Protein AF-A0A9E3B437-F1 (afdb_monomer_lite)

Secondary structure (DSSP, 8-state):
-------HHHHHH--HHHHHHHHGGGSSSS-HHHHHHHTTPPPSSHHHHHHHHHHHHHHS-HHHHHHHHHTSPPTT-HHHHTT-S-HHHHHHHHHTTGGG--HHHHHHHHHHHHHHHHHHSS-----GGG--HHHHHHHHHT-

Sequence (143 aa):
MENGQITLSEINTLDQPHFIQALGSLFEGPPWIVAGAWRKRPFTSRDALYRTLCTIMYEAPGERQVELLQAHPDLVGRAALAGTLSPSSTGEQAAAGLNRLSPEEIATFTRLNAAYTERFRFPFVICARENKKESILAGFALR

Structure (mmCIF, N/CA/C/O backbone):
data_AF-A0A9E3B437-F1
#
_entry.id   AF-A0A9E3B437-F1
#
loop_
_atom_site.group_PDB
_atom_site.id
_atom_site.type_symbol
_atom_site.label_atom_id
_atom_site.label_alt_id
_atom_site.label_comp_id
_atom_site.label_asym_id
_atom_site.label_entity_id
_atom_site.label_seq_id
_atom_site.pdbx_PDB_ins_code
_atom_site.Cartn_x
_atom_site.Cartn_y
_atom_site.Cartn_z
_atom_site.occupancy
_atom_site.B_iso_or_equiv
_atom_site.auth_seq_id
_atom_site.auth_comp_id
_atom_site.auth_asym_id
_atom_site.auth_atom_id
_atom_site.pdbx_PDB_model_num
ATOM 1 N N . MET A 1 1 ? 10.843 16.761 -0.790 1.00 35.19 1 MET A N 1
ATOM 2 C CA . MET A 1 1 ? 11.272 16.486 -2.174 1.00 35.19 1 MET A CA 1
ATOM 3 C C . MET A 1 1 ? 10.015 16.485 -3.012 1.00 35.19 1 MET A C 1
ATOM 5 O O . MET A 1 1 ? 9.098 15.744 -2.682 1.00 35.19 1 MET A O 1
ATOM 9 N N . GLU A 1 2 ? 9.914 17.426 -3.948 1.00 37.75 2 GLU A N 1
ATOM 10 C CA . GLU A 1 2 ? 8.766 17.579 -4.844 1.00 37.75 2 GLU A CA 1
ATOM 11 C C . GLU A 1 2 ? 8.522 16.284 -5.623 1.00 37.75 2 GLU A C 1
ATOM 13 O O . GLU A 1 2 ? 9.471 15.646 -6.079 1.00 37.75 2 GLU A O 1
ATOM 18 N N . ASN A 1 3 ? 7.251 15.901 -5.764 1.00 44.38 3 ASN A N 1
ATOM 19 C CA . ASN A 1 3 ? 6.804 14.820 -6.638 1.00 44.38 3 ASN A CA 1
ATOM 20 C C . ASN A 1 3 ? 7.105 15.192 -8.102 1.00 44.38 3 ASN A C 1
ATOM 22 O O . ASN A 1 3 ? 6.217 15.622 -8.838 1.00 44.38 3 ASN A O 1
ATOM 26 N N . GLY A 1 4 ? 8.361 15.056 -8.523 1.00 57.34 4 GLY A N 1
ATOM 27 C CA . GLY A 1 4 ? 8.737 15.123 -9.927 1.00 57.34 4 GLY A CA 1
ATOM 28 C C . GLY A 1 4 ? 8.081 13.956 -10.653 1.00 57.34 4 GLY A C 1
ATOM 29 O O . GLY A 1 4 ? 8.322 12.799 -10.314 1.00 57.34 4 GLY A O 1
ATOM 30 N N . GLN A 1 5 ? 7.202 14.250 -11.610 1.00 72.88 5 GLN A N 1
ATOM 31 C CA . GLN A 1 5 ? 6.630 13.230 -12.483 1.00 72.88 5 GLN A CA 1
ATOM 32 C C . GLN A 1 5 ? 7.770 12.538 -13.238 1.00 72.88 5 GLN A C 1
ATOM 34 O O . GLN A 1 5 ? 8.357 13.127 -14.138 1.00 72.88 5 GLN A O 1
ATOM 39 N N . ILE A 1 6 ? 8.084 11.298 -12.860 1.00 87.69 6 ILE A N 1
ATOM 40 C CA . ILE A 1 6 ? 9.050 10.464 -13.572 1.00 87.69 6 ILE A CA 1
ATOM 41 C C . ILE A 1 6 ? 8.371 9.797 -14.771 1.00 87.69 6 ILE A C 1
ATOM 43 O O . ILE A 1 6 ? 7.267 9.249 -14.672 1.00 87.69 6 ILE A O 1
ATOM 47 N N . THR A 1 7 ? 9.018 9.850 -15.926 1.00 93.81 7 THR A N 1
ATOM 48 C CA . THR A 1 7 ? 8.524 9.233 -17.156 1.00 93.81 7 THR A CA 1
ATOM 49 C C . THR A 1 7 ? 8.827 7.735 -17.187 1.00 93.81 7 THR A C 1
ATOM 51 O O . THR A 1 7 ? 9.763 7.241 -16.558 1.00 93.81 7 THR A O 1
ATOM 54 N N . LEU A 1 8 ? 8.070 6.981 -17.991 1.00 94.75 8 LEU A N 1
ATOM 55 C CA . LEU A 1 8 ? 8.346 5.556 -18.200 1.00 94.75 8 LEU A CA 1
ATOM 56 C C . LEU A 1 8 ? 9.732 5.319 -18.824 1.00 94.75 8 LEU A C 1
ATOM 58 O O . LEU A 1 8 ? 10.387 4.324 -18.518 1.00 94.75 8 LEU A O 1
ATOM 62 N N . SER A 1 9 ? 10.183 6.236 -19.686 1.00 95.00 9 SER A N 1
ATOM 63 C CA . SER A 1 9 ? 11.507 6.153 -20.303 1.00 95.00 9 SER A CA 1
ATOM 64 C C . SER A 1 9 ? 12.611 6.245 -19.253 1.00 95.00 9 SER A C 1
ATOM 66 O O . SER A 1 9 ? 13.529 5.433 -19.279 1.00 95.00 9 SER A O 1
ATOM 68 N N . GLU A 1 10 ? 12.499 7.175 -18.302 1.00 95.56 10 GLU A N 1
ATOM 69 C CA . GLU A 1 10 ? 13.443 7.291 -17.183 1.00 95.56 10 GLU A CA 1
ATOM 70 C C . GLU A 1 10 ? 13.379 6.059 -16.277 1.00 95.56 10 GLU A C 1
ATOM 72 O O . GLU A 1 10 ? 14.409 5.458 -15.984 1.00 95.56 10 GLU A O 1
ATOM 77 N N . ILE A 1 11 ? 12.175 5.598 -15.915 1.00 95.88 11 ILE A N 1
ATOM 78 C CA . ILE A 1 11 ? 11.984 4.359 -15.139 1.00 95.88 11 ILE A CA 1
ATOM 79 C C . ILE A 1 11 ? 12.726 3.172 -15.779 1.00 95.88 11 ILE A C 1
ATOM 81 O O . ILE A 1 11 ? 13.295 2.343 -15.065 1.00 95.88 11 ILE A O 1
ATOM 85 N N . ASN A 1 12 ? 12.748 3.076 -17.111 1.00 97.38 12 ASN A N 1
ATOM 86 C CA . ASN A 1 12 ? 13.418 1.999 -17.844 1.00 97.38 12 ASN A CA 1
ATOM 87 C C . ASN A 1 12 ? 14.952 2.084 -17.842 1.00 97.38 12 ASN A C 1
ATOM 89 O O . ASN A 1 12 ? 15.592 1.068 -18.117 1.00 97.38 12 ASN A O 1
ATOM 93 N N . THR A 1 13 ? 15.545 3.231 -17.504 1.00 97.06 13 THR A N 1
ATOM 94 C CA . THR A 1 13 ? 17.006 3.429 -17.511 1.00 97.06 13 THR A CA 1
ATOM 95 C C . THR A 1 13 ? 17.637 3.468 -16.122 1.00 97.06 13 THR A C 1
ATOM 97 O O . THR A 1 13 ? 18.843 3.268 -16.017 1.00 97.06 13 THR A O 1
ATOM 100 N N . LEU A 1 14 ? 16.851 3.645 -15.051 1.00 97.44 14 LEU A N 1
ATOM 101 C CA . LEU A 1 14 ? 17.367 3.668 -13.674 1.00 97.44 14 LEU A CA 1
ATOM 102 C C . LEU A 1 14 ? 18.158 2.399 -13.306 1.00 97.44 14 LEU A C 1
ATOM 104 O O . LEU A 1 14 ? 17.812 1.286 -13.713 1.00 97.44 14 LEU A O 1
ATOM 108 N N . ASP A 1 15 ? 19.182 2.537 -12.472 1.00 97.50 15 ASP A N 1
ATOM 109 C CA . ASP A 1 15 ? 19.753 1.388 -11.768 1.00 97.50 15 ASP A CA 1
ATOM 110 C C . ASP A 1 15 ? 18.775 0.865 -10.692 1.00 97.50 15 ASP A C 1
ATOM 112 O O . ASP A 1 15 ? 17.678 1.399 -10.496 1.00 97.50 15 ASP A O 1
ATOM 116 N N . GLN A 1 16 ? 19.123 -0.242 -10.031 1.00 97.38 16 GLN A N 1
ATOM 117 C CA . GLN A 1 16 ? 18.215 -0.866 -9.067 1.00 97.38 16 GLN A CA 1
ATOM 118 C C . GLN A 1 16 ? 17.928 0.028 -7.848 1.00 97.38 16 GLN A C 1
ATOM 120 O O . GLN A 1 16 ? 16.747 0.173 -7.515 1.00 97.38 16 GLN A O 1
ATOM 125 N N . PRO A 1 17 ? 18.931 0.653 -7.196 1.00 97.31 17 PRO A N 1
ATOM 126 C CA . PRO A 1 17 ? 18.678 1.546 -6.068 1.00 97.31 17 PRO A CA 1
ATOM 127 C C . PRO A 1 17 ? 17.750 2.714 -6.413 1.00 97.31 17 PRO A C 1
ATOM 129 O O . PRO A 1 17 ? 16.780 2.941 -5.689 1.00 97.31 17 PRO A O 1
ATOM 132 N N . HIS A 1 18 ? 17.976 3.409 -7.532 1.00 96.94 18 HIS A N 1
ATOM 133 C CA . HIS A 1 18 ? 17.150 4.559 -7.903 1.00 96.94 18 HIS A CA 1
ATOM 134 C C . HIS A 1 18 ? 15.740 4.140 -8.341 1.00 96.94 18 HIS A C 1
ATOM 136 O O . HIS A 1 18 ? 14.771 4.842 -8.054 1.00 96.94 18 HIS A O 1
ATOM 142 N N . PHE A 1 19 ? 15.583 2.974 -8.977 1.00 96.94 19 PHE A N 1
ATOM 143 C CA . PHE A 1 19 ? 14.259 2.435 -9.307 1.00 96.94 19 PHE A CA 1
ATOM 144 C C . PHE A 1 19 ? 13.440 2.119 -8.050 1.00 96.94 19 PHE A C 1
ATOM 146 O O . PHE A 1 19 ? 12.257 2.456 -7.974 1.00 96.94 19 PHE A O 1
ATOM 153 N N . ILE A 1 20 ? 14.075 1.503 -7.047 1.00 96.56 20 ILE A N 1
ATOM 154 C CA . ILE A 1 20 ? 13.449 1.237 -5.748 1.00 96.56 20 ILE A CA 1
ATOM 155 C C . ILE A 1 20 ? 13.132 2.546 -5.028 1.00 96.56 20 ILE A C 1
ATOM 157 O O . ILE A 1 20 ? 12.053 2.671 -4.464 1.00 96.56 20 ILE A O 1
ATOM 161 N N . GLN A 1 21 ? 14.015 3.542 -5.077 1.00 94.62 21 GLN A N 1
ATOM 162 C CA . GLN A 1 21 ? 13.740 4.850 -4.486 1.00 94.62 21 GLN A CA 1
ATOM 163 C C . GLN A 1 21 ? 12.519 5.526 -5.129 1.00 94.62 21 GLN A C 1
ATOM 165 O O . GLN A 1 21 ? 11.700 6.108 -4.422 1.00 94.62 21 GLN A O 1
ATOM 170 N N . ALA A 1 22 ? 12.384 5.439 -6.455 1.00 94.31 22 ALA A N 1
ATOM 171 C CA . ALA A 1 22 ? 11.306 6.091 -7.193 1.00 94.31 22 ALA A CA 1
ATOM 172 C C . ALA A 1 22 ? 9.936 5.419 -6.994 1.00 94.31 22 ALA A C 1
ATOM 174 O O . ALA A 1 22 ? 8.919 6.107 -6.944 1.00 94.31 22 ALA A O 1
ATOM 175 N N . LEU A 1 23 ? 9.899 4.085 -6.907 1.00 94.75 23 LEU A N 1
ATOM 176 C CA . LEU A 1 23 ? 8.652 3.306 -6.915 1.00 94.75 23 LEU A CA 1
ATOM 177 C C . LEU A 1 23 ? 8.391 2.536 -5.612 1.00 94.75 23 LEU A C 1
ATOM 179 O O . LEU A 1 23 ? 7.349 1.901 -5.475 1.00 94.75 23 LEU A O 1
ATOM 183 N N . GLY A 1 24 ? 9.320 2.568 -4.658 1.00 91.69 24 GLY A N 1
ATOM 184 C CA . GLY A 1 24 ? 9.283 1.767 -3.433 1.00 91.69 24 GLY A CA 1
ATOM 185 C C . GLY A 1 24 ? 8.090 2.061 -2.533 1.00 91.69 24 GLY A C 1
ATOM 186 O O . GLY A 1 24 ? 7.608 1.154 -1.872 1.00 91.69 24 GLY A O 1
ATOM 187 N N . SER A 1 25 ? 7.568 3.288 -2.560 1.00 90.00 25 SER A N 1
ATOM 188 C CA . SER A 1 25 ? 6.398 3.701 -1.776 1.00 90.00 25 SER A CA 1
ATOM 189 C C . SER A 1 25 ? 5.056 3.232 -2.346 1.00 90.00 25 SER A C 1
ATOM 191 O O . SER A 1 25 ? 4.020 3.514 -1.750 1.00 90.00 25 SER A O 1
ATOM 193 N N . LEU A 1 26 ? 5.042 2.536 -3.492 1.00 91.94 26 LEU A N 1
ATOM 194 C CA . LEU A 1 26 ? 3.814 1.961 -4.054 1.00 91.94 26 LEU A CA 1
ATOM 195 C C . LEU A 1 26 ? 3.246 0.821 -3.198 1.00 91.94 26 LEU A C 1
ATOM 197 O O . LEU A 1 26 ? 2.057 0.530 -3.293 1.00 91.94 26 LEU A O 1
ATOM 201 N N . PHE A 1 27 ? 4.092 0.173 -2.399 1.00 92.69 27 PHE A N 1
ATOM 202 C CA . PHE A 1 27 ? 3.715 -0.892 -1.479 1.00 92.69 27 PHE A CA 1
ATOM 203 C C . PHE A 1 27 ? 4.281 -0.567 -0.099 1.00 92.69 27 PHE A C 1
ATOM 205 O O . PHE A 1 27 ? 5.399 -0.069 0.009 1.00 92.69 27 PHE A O 1
ATOM 212 N N . GLU A 1 28 ? 3.523 -0.861 0.952 1.00 89.69 28 GLU A N 1
ATOM 213 C CA . GLU A 1 28 ? 4.030 -0.748 2.319 1.00 89.69 28 GLU A CA 1
ATOM 214 C C . GLU A 1 28 ? 5.039 -1.876 2.615 1.00 89.69 28 GLU A C 1
ATOM 216 O O . GLU A 1 28 ? 4.903 -3.006 2.138 1.00 89.69 28 GLU A O 1
ATOM 221 N N . GLY A 1 29 ? 6.056 -1.572 3.425 1.00 89.75 29 GLY A N 1
ATOM 222 C CA . GLY A 1 29 ? 7.067 -2.541 3.857 1.00 89.75 29 GLY A CA 1
ATOM 223 C C . GLY A 1 29 ? 8.259 -2.732 2.905 1.00 89.75 29 GLY A C 1
ATOM 224 O O . GLY A 1 29 ? 8.624 -1.825 2.154 1.00 89.75 29 GLY A O 1
ATOM 225 N N . PRO A 1 30 ? 8.948 -3.891 2.975 1.00 91.44 30 PRO A N 1
ATOM 226 C CA . PRO A 1 30 ? 10.144 -4.144 2.174 1.00 91.44 30 PRO A CA 1
ATOM 227 C C . PRO A 1 30 ? 9.852 -4.113 0.659 1.00 91.44 30 PRO A C 1
ATOM 229 O O . PRO A 1 30 ? 8.886 -4.731 0.209 1.00 91.44 30 PRO A O 1
ATOM 232 N N . PRO A 1 31 ? 10.709 -3.492 -0.178 1.00 95.19 31 PRO A N 1
ATOM 233 C CA . PRO A 1 31 ? 10.396 -3.193 -1.580 1.00 95.19 31 PRO A CA 1
ATOM 234 C C . PRO A 1 31 ? 10.619 -4.386 -2.529 1.00 95.19 31 PRO A C 1
ATOM 236 O O . PRO A 1 31 ? 11.103 -4.222 -3.650 1.00 95.19 31 PRO A O 1
ATOM 239 N N . TRP A 1 32 ? 10.302 -5.610 -2.104 1.00 95.94 32 TRP A N 1
ATOM 240 C CA . TRP A 1 32 ? 10.607 -6.829 -2.864 1.00 95.94 32 TRP A CA 1
ATOM 241 C C . TRP A 1 32 ? 9.835 -6.915 -4.190 1.00 95.94 32 TRP A C 1
ATOM 243 O O . TRP A 1 32 ? 10.391 -7.389 -5.183 1.00 95.94 32 TRP A O 1
ATOM 253 N N . ILE A 1 33 ? 8.604 -6.392 -4.244 1.00 97.69 33 ILE A N 1
ATOM 254 C CA . ILE A 1 33 ? 7.798 -6.331 -5.477 1.00 97.69 33 ILE A CA 1
ATOM 255 C C . ILE A 1 33 ? 8.492 -5.438 -6.508 1.00 97.69 33 ILE A C 1
ATOM 257 O O . ILE A 1 33 ? 8.714 -5.831 -7.655 1.00 97.69 33 ILE A O 1
ATOM 261 N N . VAL A 1 34 ? 8.895 -4.244 -6.074 1.00 97.50 34 VAL A N 1
ATOM 262 C CA . VAL A 1 34 ? 9.559 -3.237 -6.909 1.00 97.50 34 VAL A CA 1
ATOM 263 C C . VAL A 1 34 ? 10.946 -3.724 -7.339 1.00 97.50 34 VAL A C 1
ATOM 265 O O . VAL A 1 34 ? 11.299 -3.636 -8.516 1.00 97.50 34 VAL A O 1
ATOM 268 N N . ALA A 1 35 ? 11.708 -4.331 -6.427 1.00 96.94 35 ALA A N 1
ATOM 269 C CA . ALA A 1 35 ? 13.001 -4.939 -6.734 1.00 96.94 35 ALA A CA 1
ATOM 270 C C . ALA A 1 35 ? 12.883 -6.084 -7.758 1.00 96.94 35 ALA A C 1
ATOM 272 O O . ALA A 1 35 ? 13.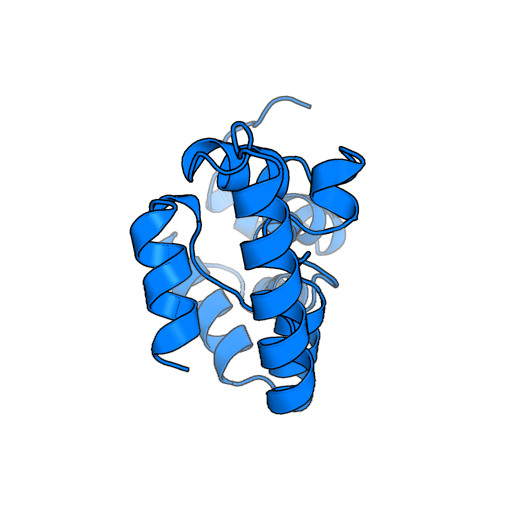743 -6.219 -8.633 1.00 96.94 35 ALA A O 1
ATOM 273 N N . GLY A 1 36 ? 11.816 -6.887 -7.684 1.00 97.19 36 GLY A N 1
ATOM 274 C CA . GLY A 1 36 ? 11.505 -7.920 -8.672 1.00 97.19 36 GLY A CA 1
ATOM 275 C C . GLY A 1 36 ? 11.143 -7.332 -10.037 1.00 97.19 36 GLY A C 1
ATOM 276 O O . GLY A 1 36 ? 11.648 -7.795 -11.063 1.00 97.19 36 GLY A O 1
ATOM 277 N N . ALA A 1 37 ? 10.327 -6.275 -10.055 1.00 97.88 37 ALA A N 1
ATOM 278 C CA . ALA A 1 37 ? 9.902 -5.608 -11.283 1.00 97.88 37 ALA A CA 1
ATOM 279 C C . ALA A 1 37 ? 11.078 -4.960 -12.023 1.00 97.88 37 ALA A C 1
ATOM 281 O O . ALA A 1 37 ? 11.133 -5.022 -13.250 1.00 97.88 37 ALA A O 1
ATOM 282 N N . TRP A 1 38 ? 12.071 -4.424 -11.307 1.00 98.25 38 TRP A N 1
ATOM 283 C CA . TRP A 1 38 ? 13.279 -3.855 -11.915 1.00 98.25 38 TRP A CA 1
ATOM 284 C C . TRP A 1 38 ? 13.970 -4.813 -12.904 1.00 98.25 38 TRP A C 1
ATOM 286 O O . TRP A 1 38 ? 14.434 -4.380 -13.963 1.00 98.25 38 TRP A O 1
ATOM 296 N N . ARG A 1 39 ? 13.969 -6.122 -12.603 1.00 97.44 39 ARG A N 1
ATOM 297 C CA . ARG A 1 39 ? 14.558 -7.185 -13.444 1.00 97.44 39 ARG A CA 1
ATOM 298 C C . ARG A 1 39 ? 13.742 -7.507 -14.703 1.00 97.44 39 ARG A C 1
ATOM 300 O O . ARG A 1 39 ? 14.205 -8.288 -15.529 1.00 97.44 39 ARG A O 1
ATOM 307 N N . LYS A 1 40 ? 12.522 -6.976 -14.824 1.00 97.44 40 LYS A N 1
ATOM 308 C CA . LYS A 1 40 ? 11.578 -7.224 -15.931 1.00 97.44 40 LYS A CA 1
ATOM 309 C C . LYS A 1 40 ? 11.513 -6.077 -16.941 1.00 97.44 40 LYS A C 1
ATOM 311 O O . LYS A 1 40 ? 10.762 -6.156 -17.906 1.00 97.44 40 LYS A O 1
ATOM 316 N N . ARG A 1 41 ? 12.291 -5.020 -16.717 1.00 96.25 41 ARG A N 1
ATOM 317 C CA . ARG A 1 41 ? 12.448 -3.904 -17.653 1.00 96.25 41 ARG A CA 1
ATOM 318 C C . ARG A 1 41 ? 13.096 -4.363 -18.970 1.00 96.25 41 ARG A C 1
ATOM 320 O O . ARG A 1 41 ? 13.849 -5.336 -18.955 1.00 96.25 41 ARG A O 1
ATOM 327 N N . PRO A 1 42 ? 12.879 -3.633 -20.079 1.00 97.62 42 PRO A N 1
ATOM 328 C CA . PRO A 1 42 ? 12.076 -2.411 -20.175 1.00 97.62 42 PRO A CA 1
ATOM 329 C C . PRO A 1 42 ? 10.566 -2.683 -20.220 1.00 97.62 42 PRO A C 1
ATOM 331 O O . PRO A 1 42 ? 10.109 -3.680 -20.773 1.00 97.62 42 PRO A O 1
ATOM 334 N N . PHE A 1 43 ? 9.779 -1.759 -19.670 1.00 97.69 43 PHE A N 1
ATOM 335 C CA . PHE A 1 43 ? 8.322 -1.755 -19.779 1.00 97.69 43 PHE A CA 1
ATOM 336 C C . PHE A 1 43 ? 7.876 -0.946 -20.994 1.00 97.69 43 PHE A C 1
ATOM 338 O O . PHE A 1 43 ? 8.350 0.169 -21.212 1.00 97.69 43 PHE A O 1
ATOM 345 N N . THR A 1 44 ? 6.925 -1.479 -21.756 1.00 97.00 44 THR A N 1
ATOM 346 C CA . THR A 1 44 ? 6.396 -0.830 -22.967 1.00 97.00 44 THR A CA 1
ATOM 347 C C . THR A 1 44 ? 5.338 0.233 -22.672 1.00 97.00 44 THR A C 1
ATOM 349 O O . THR A 1 44 ? 5.121 1.129 -23.482 1.00 97.00 44 THR A O 1
ATOM 352 N N . SER A 1 45 ? 4.665 0.145 -21.523 1.00 97.06 45 SER A N 1
ATOM 353 C CA . SER A 1 45 ? 3.643 1.096 -21.087 1.00 97.06 45 SER A CA 1
ATOM 354 C C . SER A 1 45 ? 3.509 1.115 -19.562 1.00 97.06 45 SER A C 1
ATOM 356 O O . SER A 1 45 ? 3.991 0.216 -18.866 1.00 97.06 45 SER A O 1
ATOM 358 N N . ARG A 1 46 ? 2.799 2.121 -19.032 1.00 95.44 46 ARG A N 1
ATOM 359 C CA . ARG A 1 46 ? 2.404 2.161 -17.614 1.00 95.44 46 ARG A CA 1
ATOM 360 C C . ARG A 1 46 ? 1.598 0.920 -17.222 1.00 95.44 46 ARG A C 1
ATOM 362 O O . ARG A 1 46 ? 1.812 0.369 -16.149 1.00 95.44 46 ARG A O 1
ATOM 369 N N . ASP A 1 47 ? 0.719 0.453 -18.105 1.00 97.06 47 ASP A N 1
ATOM 370 C CA . ASP A 1 47 ? -0.097 -0.736 -17.858 1.00 97.06 47 ASP A CA 1
ATOM 371 C C . ASP A 1 47 ? 0.753 -2.009 -17.809 1.00 97.06 47 ASP A C 1
ATOM 373 O O . ASP A 1 47 ? 0.459 -2.907 -17.023 1.00 97.06 47 ASP A O 1
ATOM 377 N N . ALA A 1 48 ? 1.822 -2.094 -18.611 1.00 97.88 48 ALA A N 1
ATOM 378 C CA . ALA A 1 48 ? 2.766 -3.209 -18.552 1.00 97.88 48 ALA A CA 1
ATOM 379 C C . ALA A 1 48 ? 3.539 -3.225 -17.222 1.00 97.88 48 ALA A C 1
ATOM 381 O O . ALA A 1 48 ? 3.687 -4.286 -16.611 1.00 97.88 48 ALA A O 1
ATOM 382 N N . LEU A 1 49 ? 3.972 -2.054 -16.739 1.00 97.81 49 LEU A N 1
ATOM 383 C CA . LEU A 1 49 ? 4.572 -1.907 -15.408 1.00 97.81 49 LEU A CA 1
ATOM 384 C C . LEU A 1 49 ? 3.586 -2.330 -14.308 1.00 97.81 49 LEU A C 1
ATOM 386 O O . LEU A 1 49 ? 3.921 -3.182 -13.488 1.00 97.81 49 LEU A O 1
ATOM 390 N N . TYR A 1 50 ? 2.361 -1.797 -14.328 1.00 97.19 50 TYR A N 1
ATOM 391 C CA . TYR A 1 50 ? 1.311 -2.134 -13.361 1.00 97.19 50 TYR A CA 1
ATOM 392 C C . TYR A 1 50 ? 1.035 -3.642 -13.317 1.00 97.19 50 TYR A C 1
ATOM 394 O O . TYR A 1 50 ? 1.122 -4.255 -12.255 1.00 97.19 50 TYR A O 1
ATOM 402 N N . ARG A 1 51 ? 0.790 -4.269 -14.477 1.00 98.19 51 ARG A N 1
ATOM 403 C CA . ARG A 1 51 ? 0.555 -5.719 -14.558 1.00 98.19 51 ARG A CA 1
ATOM 404 C C . ARG A 1 51 ? 1.740 -6.519 -14.036 1.00 98.19 51 ARG A C 1
ATOM 406 O O . ARG A 1 51 ? 1.526 -7.525 -13.369 1.00 98.19 51 ARG A O 1
ATOM 413 N N . THR A 1 52 ? 2.970 -6.077 -14.300 1.00 98.44 52 THR A N 1
ATOM 414 C CA . THR A 1 52 ? 4.172 -6.750 -13.788 1.00 98.44 52 THR A CA 1
ATOM 415 C C . THR A 1 52 ? 4.228 -6.702 -12.262 1.00 98.44 52 THR A C 1
ATOM 417 O O . THR A 1 52 ? 4.463 -7.734 -11.638 1.00 98.44 52 THR A O 1
ATOM 420 N N . LEU A 1 53 ? 3.967 -5.538 -11.656 1.00 98.12 53 LEU A N 1
ATOM 421 C CA . LEU A 1 53 ? 3.921 -5.387 -10.196 1.00 98.12 53 LEU A CA 1
ATOM 422 C C . LEU A 1 53 ? 2.837 -6.285 -9.580 1.00 98.12 53 LEU A C 1
ATOM 424 O O . LEU A 1 53 ? 3.122 -7.029 -8.643 1.00 98.12 53 LEU A O 1
ATOM 428 N N . CYS A 1 54 ? 1.625 -6.279 -10.145 1.00 97.69 54 CYS A N 1
ATOM 429 C CA . CYS A 1 54 ? 0.534 -7.142 -9.689 1.00 97.69 54 CYS A CA 1
ATOM 430 C C . CYS A 1 54 ? 0.870 -8.629 -9.833 1.00 97.69 54 CYS A C 1
ATOM 432 O O . CYS A 1 54 ? 0.611 -9.397 -8.915 1.00 97.69 54 CYS A O 1
ATOM 434 N N . THR A 1 55 ? 1.469 -9.031 -10.955 1.00 98.31 55 THR A N 1
ATOM 435 C CA . THR A 1 55 ? 1.865 -10.428 -11.198 1.00 98.31 55 THR A CA 1
ATOM 436 C C . THR A 1 55 ? 2.862 -10.886 -10.139 1.00 98.31 55 THR A C 1
ATOM 438 O O . THR A 1 55 ? 2.638 -11.897 -9.488 1.00 98.31 55 THR A O 1
ATOM 441 N N . ILE A 1 56 ? 3.909 -10.094 -9.879 1.00 98.00 56 ILE A N 1
ATOM 442 C CA . ILE A 1 56 ? 4.905 -10.406 -8.844 1.00 98.00 56 ILE A CA 1
ATOM 443 C C . ILE A 1 56 ? 4.256 -10.520 -7.460 1.00 98.00 56 ILE A C 1
ATOM 445 O O . ILE A 1 56 ? 4.613 -11.413 -6.698 1.00 98.00 56 ILE A O 1
ATOM 449 N N . MET A 1 57 ? 3.309 -9.637 -7.135 1.00 97.25 57 MET A N 1
ATOM 450 C CA . MET A 1 57 ? 2.582 -9.677 -5.866 1.00 97.25 57 MET A CA 1
ATOM 451 C C . MET A 1 57 ? 1.723 -10.945 -5.729 1.00 97.25 57 MET A C 1
ATOM 453 O O . MET A 1 57 ? 1.821 -11.634 -4.716 1.00 97.25 57 MET A O 1
ATOM 457 N N . TYR A 1 58 ? 0.896 -11.260 -6.732 1.00 96.44 58 TYR A N 1
ATOM 458 C CA . TYR A 1 58 ? -0.040 -12.392 -6.688 1.00 96.44 58 TYR A CA 1
ATOM 459 C C . TYR A 1 58 ? 0.637 -13.759 -6.831 1.00 96.44 58 TYR A C 1
ATOM 461 O O . TYR A 1 58 ? 0.136 -14.741 -6.288 1.00 96.44 58 TYR A O 1
ATOM 469 N N . GLU A 1 59 ? 1.762 -13.839 -7.542 1.00 97.50 59 GLU A N 1
ATOM 470 C CA . GLU A 1 59 ? 2.526 -15.083 -7.718 1.00 97.50 59 GLU A CA 1
ATOM 471 C C . GLU A 1 59 ? 3.545 -15.326 -6.594 1.00 97.50 59 GLU A C 1
ATOM 473 O O . GLU A 1 59 ? 4.159 -16.393 -6.535 1.00 97.50 59 GLU A O 1
ATOM 478 N N . ALA A 1 60 ? 3.747 -14.362 -5.689 1.00 97.19 60 ALA A N 1
ATOM 479 C CA . ALA A 1 60 ? 4.624 -14.550 -4.541 1.00 97.19 60 ALA A CA 1
ATOM 480 C C . ALA A 1 60 ? 4.105 -15.675 -3.625 1.00 97.19 60 ALA A C 1
ATOM 482 O O . ALA A 1 60 ? 2.887 -15.841 -3.496 1.00 97.19 60 ALA A O 1
ATOM 483 N N . PRO A 1 61 ? 4.994 -16.412 -2.928 1.00 97.00 61 PRO A N 1
ATOM 484 C CA . PRO A 1 61 ? 4.579 -17.385 -1.921 1.00 97.00 61 PRO A CA 1
ATOM 485 C C . PRO A 1 61 ? 3.630 -16.758 -0.896 1.00 97.00 61 PRO A C 1
ATOM 487 O O . PRO A 1 61 ? 3.803 -15.595 -0.529 1.00 97.00 61 PRO A O 1
ATOM 490 N N . GLY A 1 62 ? 2.666 -17.532 -0.388 1.00 95.62 62 GLY A N 1
ATOM 491 C CA . GLY A 1 62 ? 1.649 -17.021 0.540 1.00 95.62 62 GLY A CA 1
ATOM 492 C C . GLY A 1 62 ? 2.236 -16.286 1.751 1.00 95.62 62 GLY A C 1
ATOM 493 O O . GLY A 1 62 ? 1.720 -15.249 2.149 1.00 95.62 62 GLY A O 1
ATOM 494 N N . GLU A 1 63 ? 3.379 -16.741 2.268 1.00 95.12 63 GLU A N 1
ATOM 495 C CA . GLU A 1 63 ? 4.112 -16.077 3.356 1.00 95.12 63 GLU A CA 1
ATOM 496 C C . GLU A 1 63 ? 4.530 -14.640 3.008 1.00 95.12 63 GLU A C 1
ATOM 498 O O . GLU A 1 63 ? 4.400 -13.747 3.840 1.00 95.12 63 GLU A O 1
ATOM 503 N N . ARG A 1 64 ? 4.964 -14.384 1.766 1.00 95.31 64 ARG A N 1
ATOM 504 C CA . ARG A 1 64 ? 5.317 -13.035 1.287 1.00 95.31 64 ARG A CA 1
ATOM 505 C C . ARG A 1 64 ? 4.093 -12.144 1.117 1.00 95.31 64 ARG A C 1
ATOM 507 O O . ARG A 1 64 ? 4.172 -10.943 1.358 1.00 95.31 64 ARG A O 1
ATOM 514 N N . GLN A 1 65 ? 2.963 -12.721 0.716 1.00 95.62 65 GLN A N 1
ATOM 515 C CA . GLN A 1 65 ? 1.701 -11.984 0.641 1.00 95.62 65 GLN A CA 1
ATOM 516 C C . GLN A 1 65 ? 1.217 -11.595 2.043 1.00 95.62 65 GLN A C 1
ATOM 518 O O . GLN A 1 65 ? 0.789 -10.464 2.257 1.00 95.62 65 GLN A O 1
ATOM 523 N N . VAL A 1 66 ? 1.345 -12.500 3.018 1.00 95.00 66 VAL A N 1
ATOM 524 C CA . VAL A 1 66 ? 1.037 -12.206 4.424 1.00 95.00 66 VAL A CA 1
ATOM 525 C C . VAL A 1 66 ? 1.998 -11.162 4.994 1.00 95.00 66 VAL A C 1
ATOM 527 O O . VAL A 1 66 ? 1.534 -10.234 5.649 1.00 95.00 66 VAL A O 1
ATOM 530 N N . GLU A 1 67 ? 3.300 -11.242 4.703 1.00 94.75 67 GLU A N 1
ATOM 531 C CA . GLU A 1 67 ? 4.287 -10.224 5.102 1.00 94.75 67 GLU A CA 1
ATOM 532 C C . GLU A 1 67 ? 3.910 -8.833 4.567 1.00 94.75 67 GLU A C 1
ATOM 534 O O . GLU A 1 67 ? 3.951 -7.851 5.308 1.00 94.75 67 GLU A O 1
ATOM 539 N N . LEU A 1 68 ? 3.470 -8.749 3.305 1.00 95.06 68 LEU A N 1
ATOM 540 C CA . LEU A 1 68 ? 2.965 -7.504 2.722 1.00 95.06 68 LEU A CA 1
ATOM 541 C C . LEU A 1 68 ? 1.748 -6.972 3.491 1.00 95.06 68 LEU A C 1
ATOM 543 O O . LEU A 1 68 ? 1.693 -5.786 3.808 1.00 95.06 68 LEU A O 1
ATOM 547 N N . LEU A 1 69 ? 0.777 -7.828 3.817 1.00 94.50 69 LEU A N 1
ATOM 548 C CA . LEU A 1 69 ? -0.397 -7.422 4.598 1.00 94.50 69 LEU A CA 1
ATOM 549 C C . LEU A 1 69 ? -0.002 -6.950 6.005 1.00 94.50 69 LEU A C 1
ATOM 551 O O . LEU A 1 69 ? -0.504 -5.933 6.471 1.00 94.50 69 LEU A O 1
ATOM 555 N N . GLN A 1 70 ? 0.938 -7.638 6.653 1.00 94.56 70 GLN A N 1
ATOM 556 C CA . GLN A 1 70 ? 1.455 -7.290 7.981 1.00 94.56 70 GLN A CA 1
ATOM 557 C C . GLN A 1 70 ? 2.258 -5.988 8.009 1.00 94.56 70 GLN A C 1
ATOM 559 O O . GLN A 1 70 ? 2.342 -5.356 9.060 1.00 94.56 70 GLN A O 1
ATOM 564 N N . ALA A 1 71 ? 2.828 -5.571 6.879 1.00 92.56 71 ALA A N 1
ATOM 565 C CA . ALA A 1 71 ? 3.527 -4.297 6.778 1.00 92.56 71 ALA A CA 1
ATOM 566 C C . ALA A 1 71 ? 2.585 -3.081 6.829 1.00 92.56 71 ALA A C 1
ATOM 568 O O . ALA A 1 71 ? 3.050 -1.966 7.067 1.00 92.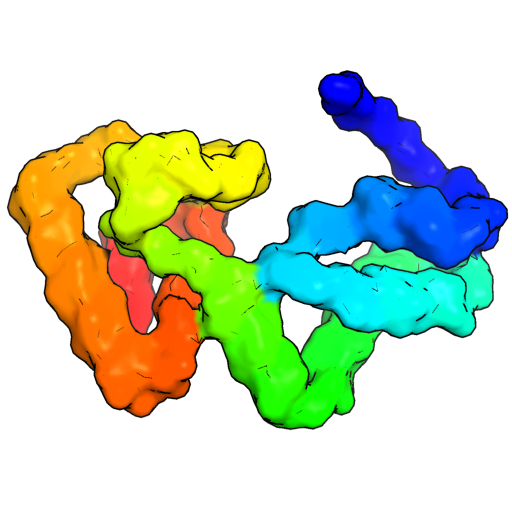56 71 ALA A O 1
ATOM 569 N N . HIS A 1 72 ? 1.279 -3.274 6.619 1.00 91.00 72 HIS A N 1
ATOM 570 C CA . HIS A 1 72 ? 0.320 -2.178 6.660 1.00 91.00 72 HIS A CA 1
ATOM 571 C C . HIS A 1 72 ? 0.032 -1.759 8.108 1.00 91.00 72 HIS A C 1
ATOM 573 O O . HIS A 1 72 ? -0.210 -2.611 8.964 1.00 91.00 72 HIS A O 1
ATOM 579 N N . PRO A 1 73 ? 0.002 -0.452 8.411 1.00 86.88 73 PRO A N 1
ATOM 580 C CA . PRO A 1 73 ? -0.463 0.011 9.707 1.00 86.88 73 PRO A CA 1
ATOM 581 C C . PRO A 1 73 ? -1.973 -0.215 9.849 1.00 86.88 73 PRO A C 1
ATOM 583 O O . PRO A 1 73 ? -2.733 -0.052 8.893 1.00 86.88 73 PRO A O 1
ATOM 586 N N . ASP A 1 74 ? -2.424 -0.507 11.069 1.00 86.69 74 ASP A N 1
ATOM 587 C CA . ASP A 1 74 ? -3.855 -0.568 11.370 1.00 86.69 74 ASP A CA 1
ATOM 588 C C . ASP A 1 74 ? -4.552 0.767 11.039 1.00 86.69 74 ASP A C 1
ATOM 590 O O . ASP A 1 74 ? -4.058 1.863 11.352 1.00 86.69 74 ASP A O 1
ATOM 594 N N . LEU A 1 75 ? -5.762 0.677 10.481 1.00 86.06 75 LEU A N 1
ATOM 595 C CA . LEU A 1 75 ? -6.664 1.822 10.367 1.00 86.06 75 LEU A CA 1
ATOM 596 C C . LEU A 1 75 ? -7.004 2.336 11.762 1.00 86.06 75 LEU A C 1
ATOM 598 O O . LEU A 1 75 ? -7.464 1.562 12.603 1.00 86.06 75 LEU A O 1
ATO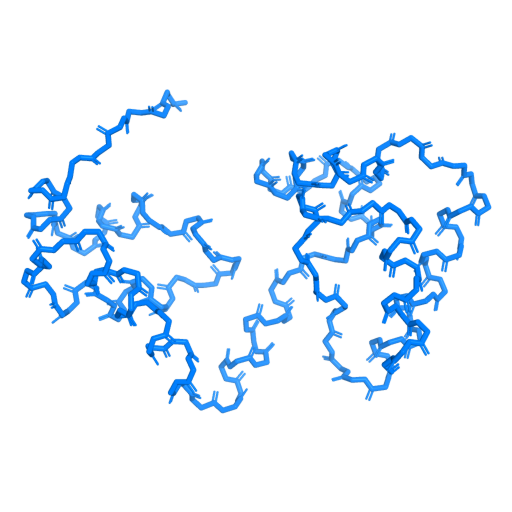M 602 N N . VAL A 1 76 ? -6.809 3.636 12.009 1.00 83.44 76 VAL A N 1
ATOM 603 C CA . VAL A 1 76 ? -7.040 4.231 13.342 1.00 83.44 76 VAL A CA 1
ATOM 604 C C . VAL A 1 76 ? -6.190 3.551 14.438 1.00 83.44 76 VAL A C 1
ATOM 606 O O . VAL A 1 76 ? -6.539 3.539 15.615 1.00 83.44 76 VAL A O 1
ATOM 609 N N . GLY A 1 77 ? -5.060 2.947 14.057 1.00 78.00 77 GLY A N 1
ATOM 610 C CA . GLY A 1 77 ? -4.153 2.276 14.983 1.00 78.00 77 GLY A CA 1
ATOM 611 C C . GLY A 1 77 ? -3.290 3.236 15.798 1.00 78.00 77 GLY A C 1
ATOM 612 O O . GLY A 1 77 ? -3.321 4.455 15.624 1.00 78.00 77 GLY A O 1
ATOM 613 N N . ARG A 1 78 ? -2.419 2.677 16.647 1.00 75.00 78 ARG A N 1
ATOM 614 C CA . ARG A 1 78 ? -1.473 3.465 17.464 1.00 75.00 78 ARG A CA 1
ATOM 615 C C . ARG A 1 78 ? -0.638 4.443 16.634 1.00 75.00 78 ARG A C 1
ATOM 617 O O . ARG A 1 78 ? -0.439 5.567 17.072 1.00 75.00 78 ARG A O 1
ATOM 624 N N . ALA A 1 79 ? -0.193 4.041 15.442 1.00 70.00 79 ALA A N 1
ATOM 625 C CA . ALA A 1 79 ? 0.569 4.914 14.550 1.00 70.00 79 ALA A CA 1
ATOM 626 C C . ALA A 1 79 ? -0.269 6.088 14.015 1.00 70.00 79 ALA A C 1
ATOM 628 O O . ALA A 1 79 ? 0.230 7.205 13.917 1.00 70.00 79 ALA A O 1
ATOM 629 N N . ALA A 1 80 ? -1.557 5.865 13.730 1.00 76.50 80 ALA A N 1
ATOM 630 C CA . ALA A 1 80 ? -2.477 6.924 13.320 1.00 76.50 80 ALA A CA 1
ATOM 631 C C . ALA A 1 80 ? -2.717 7.922 14.460 1.00 76.50 80 ALA A C 1
ATOM 633 O O . ALA A 1 80 ? -2.595 9.128 14.263 1.00 76.50 80 ALA A O 1
ATOM 634 N N . LEU A 1 81 ? -2.980 7.415 15.669 1.00 76.12 81 LEU A N 1
ATOM 635 C CA . LEU A 1 81 ? -3.220 8.236 16.861 1.00 76.12 81 LEU A CA 1
ATOM 636 C C . LEU A 1 81 ? -1.969 9.002 17.318 1.00 76.12 81 LEU A C 1
ATOM 638 O O . LEU A 1 81 ? -2.081 10.118 17.815 1.00 76.12 81 LEU A O 1
ATOM 642 N N . ALA A 1 82 ? -0.782 8.419 17.135 1.00 75.19 82 ALA A N 1
ATOM 643 C CA . ALA A 1 82 ? 0.498 9.053 17.443 1.00 75.19 82 ALA A CA 1
ATOM 644 C C . ALA A 1 82 ? 1.010 9.977 16.321 1.00 75.19 82 ALA A C 1
ATOM 646 O O . ALA A 1 82 ? 2.040 10.625 16.498 1.00 75.19 82 ALA A O 1
ATOM 647 N N . GLY A 1 83 ? 0.335 10.026 15.165 1.00 75.75 83 GLY A N 1
ATOM 648 C CA . GLY A 1 83 ? 0.779 10.809 14.008 1.00 75.75 83 GLY A CA 1
ATOM 649 C C . GLY A 1 83 ? 2.082 10.306 13.373 1.00 75.75 83 GLY A C 1
ATOM 650 O O . GLY A 1 83 ? 2.808 11.092 12.774 1.00 75.75 83 GLY A O 1
ATOM 651 N N . THR A 1 84 ? 2.397 9.016 13.510 1.00 78.12 84 THR A N 1
ATOM 652 C CA . THR A 1 84 ? 3.644 8.393 13.025 1.00 78.12 84 THR A CA 1
ATOM 653 C C . THR A 1 84 ? 3.457 7.546 11.761 1.00 78.12 84 THR A C 1
ATOM 655 O O . THR A 1 84 ? 4.333 6.760 11.404 1.00 78.12 84 THR A O 1
ATOM 658 N N . LEU A 1 85 ? 2.316 7.684 11.080 1.00 81.44 85 LEU A N 1
ATOM 659 C CA . LEU A 1 85 ? 2.062 7.042 9.789 1.00 81.44 85 LEU A CA 1
ATOM 660 C C . LEU A 1 85 ? 3.012 7.559 8.699 1.00 81.44 85 LEU A C 1
ATOM 662 O O . LEU A 1 85 ? 3.472 8.702 8.734 1.00 81.44 85 LEU A O 1
ATOM 666 N N . SER A 1 86 ? 3.233 6.736 7.669 1.00 78.25 86 SER A N 1
ATOM 667 C CA . SER A 1 86 ? 3.859 7.199 6.430 1.00 78.25 86 SER A CA 1
ATOM 668 C C . SER A 1 86 ? 3.034 8.345 5.806 1.00 78.25 86 SER A C 1
ATOM 670 O O . SER A 1 86 ? 1.820 8.448 6.043 1.00 78.25 86 SER A O 1
ATOM 672 N N . PRO A 1 87 ? 3.646 9.232 4.997 1.00 80.25 87 PRO A N 1
ATOM 673 C CA . PRO A 1 87 ? 2.909 10.307 4.331 1.00 80.25 87 PRO A CA 1
ATOM 674 C C . PRO A 1 87 ? 1.758 9.800 3.446 1.00 80.25 87 PRO A C 1
ATOM 676 O O . PRO A 1 87 ? 0.695 10.422 3.423 1.00 80.25 87 PRO A O 1
ATOM 679 N N . SER A 1 88 ? 1.944 8.658 2.768 1.00 78.12 88 SER A N 1
ATOM 680 C CA . SER A 1 88 ? 0.896 7.973 1.998 1.00 78.12 88 SER A CA 1
ATOM 681 C C . SER A 1 88 ? -0.252 7.546 2.912 1.00 78.12 88 SER A C 1
ATOM 683 O O . SER A 1 88 ? -1.366 8.043 2.749 1.00 78.12 88 SER A O 1
ATOM 685 N N . SER A 1 89 ? 0.030 6.743 3.942 1.00 78.88 89 SER A N 1
ATOM 686 C CA . SER A 1 89 ? -0.982 6.262 4.893 1.00 78.88 89 SER A CA 1
ATOM 687 C C . SER A 1 89 ? -1.745 7.407 5.580 1.00 78.88 89 SER A C 1
ATOM 689 O O . SER A 1 89 ? -2.959 7.326 5.777 1.00 78.88 89 SER A O 1
ATOM 691 N N . THR A 1 90 ? -1.067 8.512 5.904 1.00 81.94 90 THR A N 1
ATOM 692 C CA . THR A 1 90 ? -1.698 9.703 6.500 1.00 81.94 90 THR A CA 1
ATOM 693 C C . THR A 1 90 ? -2.736 10.324 5.564 1.00 81.94 90 THR A C 1
ATOM 695 O O . THR A 1 90 ? -3.873 10.576 5.972 1.00 81.94 90 THR A O 1
ATOM 698 N N . GLY A 1 91 ? -2.365 10.557 4.299 1.00 80.81 91 GLY A N 1
ATOM 699 C CA . GLY A 1 91 ? -3.271 11.131 3.301 1.00 80.81 91 GLY A CA 1
ATOM 700 C C . GLY A 1 91 ? -4.463 10.221 3.002 1.00 80.81 91 GLY A C 1
ATOM 701 O O . GLY A 1 91 ? -5.591 10.693 2.850 1.00 80.81 91 GLY A O 1
ATOM 702 N N . GLU A 1 92 ? -4.233 8.911 2.978 1.00 83.62 92 GLU A N 1
ATOM 703 C CA . GLU A 1 92 ? -5.261 7.906 2.718 1.00 83.62 92 GLU A CA 1
ATOM 704 C C . GLU A 1 92 ? -6.285 7.808 3.852 1.00 83.62 92 GLU A C 1
ATOM 706 O O . GLU A 1 92 ? -7.492 7.861 3.596 1.00 83.62 92 GLU A O 1
ATOM 711 N N . GLN A 1 93 ? -5.835 7.752 5.110 1.00 82.19 93 GLN A 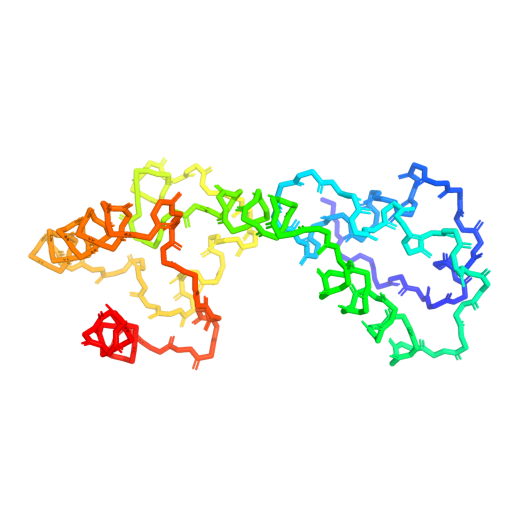N 1
ATOM 712 C CA . GLN A 1 93 ? -6.745 7.731 6.260 1.00 82.19 93 GLN A CA 1
ATOM 713 C C . GLN A 1 93 ? -7.524 9.050 6.400 1.00 82.19 93 GLN A C 1
ATOM 715 O O . GLN A 1 93 ? -8.718 9.037 6.717 1.00 82.19 93 GLN A O 1
ATOM 720 N N . ALA A 1 94 ? -6.902 10.193 6.096 1.00 83.06 94 ALA A N 1
ATOM 721 C CA . ALA A 1 94 ? -7.600 11.478 6.066 1.00 83.06 94 ALA A CA 1
ATOM 722 C C . ALA A 1 94 ? -8.689 11.527 4.973 1.00 83.06 94 ALA A C 1
ATOM 724 O O . ALA A 1 94 ? -9.791 12.020 5.228 1.00 83.06 94 ALA A O 1
ATOM 725 N N . ALA A 1 95 ? -8.429 10.969 3.784 1.00 82.62 95 ALA A N 1
ATOM 726 C CA . ALA A 1 95 ? -9.404 10.897 2.689 1.00 82.62 95 ALA A CA 1
ATOM 727 C C . ALA A 1 95 ? -10.626 10.012 3.019 1.00 82.62 95 ALA A C 1
ATOM 729 O O . ALA A 1 95 ? -11.747 10.296 2.569 1.00 82.62 95 ALA A O 1
ATOM 730 N N . ALA A 1 96 ? -10.421 8.987 3.851 1.00 83.06 96 ALA A N 1
ATOM 731 C CA . ALA A 1 96 ? -11.479 8.146 4.413 1.00 83.06 96 ALA A CA 1
ATOM 732 C C . ALA A 1 96 ? -12.272 8.821 5.553 1.00 83.06 96 ALA A C 1
ATOM 734 O O . ALA A 1 96 ? -13.301 8.297 5.982 1.00 83.06 96 ALA A O 1
ATOM 735 N N . GLY A 1 97 ? -11.826 9.988 6.038 1.00 83.25 97 GLY A N 1
ATOM 736 C CA . GLY A 1 97 ? -12.436 10.704 7.164 1.00 83.25 97 GLY A CA 1
ATOM 737 C C . GLY A 1 97 ? -12.030 10.173 8.542 1.00 83.25 97 GLY A C 1
ATOM 738 O O . GLY A 1 97 ? -12.642 10.546 9.540 1.00 83.25 97 GLY A O 1
ATOM 739 N N . LEU A 1 98 ? -10.994 9.333 8.618 1.00 85.00 98 LEU A N 1
ATOM 740 C CA . LEU A 1 98 ? -10.554 8.694 9.864 1.00 85.00 98 LEU A CA 1
ATOM 741 C C . LEU A 1 98 ? -9.769 9.639 10.791 1.00 85.00 98 LEU A C 1
ATOM 743 O O . LEU A 1 98 ? -9.503 9.306 11.939 1.00 85.00 98 LEU A O 1
ATOM 747 N N . ASN A 1 99 ? -9.437 10.845 10.324 1.00 82.06 99 ASN A N 1
ATOM 748 C CA . ASN A 1 99 ? -8.770 11.880 11.116 1.00 82.06 99 ASN A CA 1
ATOM 749 C C . ASN A 1 99 ? -9.722 12.698 12.014 1.00 82.06 99 ASN A C 1
ATOM 751 O O . ASN A 1 99 ? -9.276 13.617 12.696 1.00 82.06 99 ASN A O 1
ATOM 755 N N . ARG A 1 100 ? -11.032 12.422 11.971 1.00 83.12 100 ARG A N 1
ATOM 756 C CA . ARG A 1 100 ? -12.085 13.175 12.681 1.00 83.12 100 ARG A CA 1
ATOM 757 C C . ARG A 1 100 ? -13.040 12.260 13.451 1.00 83.12 100 ARG A C 1
ATOM 759 O O . ARG A 1 100 ? -14.231 12.540 13.541 1.00 83.12 100 ARG A O 1
ATOM 766 N N . LEU A 1 101 ? -12.519 11.147 13.958 1.00 87.12 101 LEU A N 1
ATOM 767 C CA . LEU A 1 101 ? -13.305 10.162 14.693 1.00 87.12 101 LEU A CA 1
ATOM 768 C C . LEU A 1 101 ? -13.564 10.609 16.130 1.00 87.12 101 LEU A C 1
ATOM 770 O O . LEU A 1 101 ? -12.696 11.201 16.776 1.00 87.12 101 LEU A O 1
ATOM 774 N N . SER A 1 102 ? -14.750 10.283 16.638 1.00 88.31 102 SER A N 1
ATOM 775 C CA . SER A 1 102 ? -15.048 10.415 18.061 1.00 88.31 102 SER A CA 1
ATOM 776 C C . SER A 1 102 ? -14.284 9.358 18.881 1.00 88.31 102 SER A C 1
ATOM 778 O O . SER A 1 102 ? -13.871 8.325 18.341 1.00 88.31 102 SER A O 1
ATOM 780 N N . PRO A 1 103 ? -14.122 9.551 20.203 1.00 88.69 103 PRO A N 1
ATOM 781 C CA . PRO A 1 103 ? -13.531 8.531 21.072 1.00 88.69 103 PRO A CA 1
ATOM 782 C C . PRO A 1 103 ? -14.243 7.168 20.997 1.00 88.69 103 PRO A C 1
ATOM 784 O O . PRO A 1 103 ? -13.593 6.124 21.036 1.00 88.69 103 PRO A O 1
ATOM 787 N N . GLU A 1 104 ? -15.568 7.165 20.840 1.00 89.81 104 GLU A N 1
ATOM 788 C CA . GLU A 1 104 ? -16.388 5.951 20.714 1.00 89.81 104 GLU A CA 1
ATOM 789 C C . GLU A 1 104 ? -16.127 5.219 19.390 1.00 89.81 104 GLU A C 1
ATOM 791 O O . GLU A 1 104 ? -16.045 3.986 19.339 1.00 89.81 104 GLU A O 1
ATOM 796 N N . GLU A 1 105 ? -15.940 5.976 18.308 1.00 89.69 105 GLU A N 1
ATOM 797 C CA . GLU A 1 105 ? -15.582 5.423 17.005 1.00 89.69 105 GLU A CA 1
ATOM 798 C C . GLU A 1 105 ? -14.166 4.840 17.028 1.00 89.69 105 GLU A C 1
ATOM 800 O O . GLU A 1 105 ? -13.962 3.722 16.553 1.00 89.69 105 GLU A O 1
ATOM 805 N N . ILE A 1 106 ? -13.203 5.529 17.650 1.00 88.94 106 ILE A N 1
ATOM 806 C CA . ILE A 1 106 ? -11.836 5.016 17.843 1.00 88.94 106 ILE A CA 1
ATOM 807 C C . ILE A 1 106 ? -11.857 3.704 18.641 1.00 88.94 106 ILE A C 1
ATOM 809 O O . ILE A 1 106 ? -11.195 2.735 18.257 1.00 88.94 106 ILE A O 1
ATOM 813 N N . ALA A 1 107 ? -12.646 3.633 19.718 1.00 90.19 107 ALA A N 1
ATOM 814 C CA . ALA A 1 107 ? -12.811 2.406 20.497 1.00 90.19 107 ALA A CA 1
ATOM 815 C C . ALA A 1 107 ? -13.416 1.269 19.652 1.00 90.19 107 ALA A C 1
ATOM 817 O O . ALA A 1 107 ? -12.979 0.118 19.744 1.00 90.19 107 ALA A O 1
ATOM 818 N N . THR A 1 108 ? -14.370 1.594 18.775 1.00 91.94 108 THR A N 1
ATOM 819 C 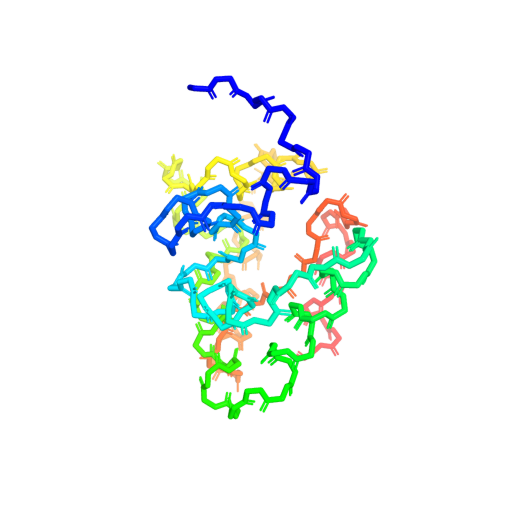CA . THR A 1 108 ? -14.975 0.633 17.843 1.00 91.94 108 THR A CA 1
ATOM 820 C C . THR A 1 108 ? -13.945 0.082 16.858 1.00 91.94 108 THR A C 1
ATOM 822 O O . THR A 1 108 ? -13.815 -1.138 16.748 1.00 91.94 108 THR A O 1
ATOM 825 N N . PHE A 1 109 ? -13.166 0.946 16.201 1.00 91.62 109 PHE A N 1
ATOM 826 C CA . PHE A 1 109 ? -12.077 0.527 15.312 1.00 91.62 109 PHE A CA 1
ATOM 827 C C . PHE A 1 109 ? -11.034 -0.320 16.042 1.00 91.62 109 PHE A C 1
ATOM 829 O O . PHE A 1 109 ? -10.629 -1.364 15.539 1.00 91.62 109 PHE A O 1
ATOM 836 N N . THR A 1 110 ? -10.652 0.076 17.256 1.00 91.00 110 THR A N 1
ATOM 837 C CA . THR A 1 110 ? -9.688 -0.669 18.079 1.00 91.00 110 THR A CA 1
ATOM 838 C C . THR A 1 110 ? -10.168 -2.096 18.346 1.00 91.00 110 THR A C 1
ATOM 840 O O . THR A 1 110 ? -9.423 -3.053 18.136 1.00 91.00 110 THR A O 1
ATOM 843 N N . ARG A 1 111 ? -11.433 -2.256 18.752 1.00 93.38 111 ARG A N 1
ATOM 844 C CA . ARG A 1 111 ? -12.037 -3.572 19.002 1.00 93.38 111 ARG A CA 1
ATOM 845 C C . ARG A 1 111 ? -12.119 -4.419 17.729 1.00 93.38 111 ARG A C 1
ATOM 847 O O . ARG A 1 111 ? -11.841 -5.614 17.781 1.00 93.38 111 ARG A O 1
ATOM 854 N N . LEU A 1 112 ? -12.512 -3.819 16.605 1.00 94.38 112 LEU A N 1
ATOM 855 C CA . LEU A 1 112 ? -12.647 -4.525 15.327 1.00 94.38 112 LEU A CA 1
ATOM 856 C C . LEU A 1 112 ? -11.290 -4.964 14.764 1.00 94.38 112 LEU A C 1
ATOM 858 O O . LEU A 1 112 ? -11.163 -6.112 14.346 1.00 94.38 112 LEU A O 1
ATOM 862 N N . ASN A 1 113 ? -10.268 -4.107 14.832 1.00 93.50 113 ASN A N 1
ATOM 863 C CA . ASN A 1 113 ? -8.895 -4.470 14.473 1.00 93.50 113 ASN A CA 1
ATOM 864 C C . ASN A 1 113 ? -8.383 -5.630 15.333 1.00 93.50 113 ASN A C 1
ATOM 866 O O . ASN A 1 113 ? -7.834 -6.586 14.795 1.00 93.50 113 ASN A O 1
ATOM 870 N N . ALA A 1 114 ? -8.601 -5.585 16.653 1.00 92.62 114 ALA A N 1
ATOM 871 C CA . ALA A 1 114 ? -8.174 -6.659 17.549 1.00 92.62 114 ALA A CA 1
ATOM 872 C C . ALA A 1 114 ? -8.824 -8.004 17.182 1.00 92.62 114 ALA A C 1
ATOM 874 O O . ALA A 1 114 ? -8.116 -8.996 17.015 1.00 92.62 114 ALA A O 1
ATOM 875 N N . ALA A 1 115 ? -10.146 -8.020 16.979 1.00 94.38 115 ALA A N 1
ATOM 876 C CA . ALA A 1 115 ? -10.878 -9.225 16.589 1.00 94.38 115 ALA A CA 1
ATOM 877 C C . ALA A 1 115 ? -10.441 -9.759 15.211 1.00 94.38 115 ALA A C 1
ATOM 879 O O . ALA A 1 115 ? -10.281 -10.967 15.030 1.00 94.38 115 ALA A O 1
ATOM 880 N N . TYR A 1 116 ? -10.214 -8.868 14.241 1.00 95.00 116 TYR A N 1
ATOM 881 C CA . TYR A 1 116 ? -9.744 -9.251 12.911 1.00 95.00 116 TYR A CA 1
ATOM 882 C C . TYR A 1 116 ? -8.339 -9.862 12.970 1.00 95.00 116 TYR A C 1
ATOM 884 O O . TYR A 1 116 ? -8.111 -10.952 12.445 1.00 95.00 116 TYR A O 1
ATOM 892 N N . THR A 1 117 ? -7.405 -9.203 13.656 1.00 92.75 117 THR A N 1
ATOM 893 C CA . THR A 1 117 ? -6.018 -9.665 13.781 1.00 92.75 117 THR A CA 1
ATOM 894 C C . THR A 1 117 ? -5.918 -10.968 14.572 1.00 92.75 117 THR A C 1
ATOM 896 O O . THR A 1 117 ? -5.115 -11.831 14.218 1.00 92.75 117 THR A O 1
ATOM 899 N N . GLU A 1 118 ? -6.750 -11.170 15.597 1.00 94.12 118 GLU A N 1
ATOM 900 C CA . GLU A 1 118 ? -6.833 -12.447 16.317 1.00 94.12 118 GLU A CA 1
ATOM 901 C C . GLU A 1 118 ? -7.219 -13.602 15.378 1.00 94.12 118 GLU A C 1
ATOM 903 O O . GLU A 1 118 ? -6.602 -14.673 15.416 1.00 94.12 118 GLU A O 1
ATOM 908 N N . ARG A 1 119 ? -8.187 -13.360 14.486 1.00 94.00 119 ARG A N 1
ATOM 909 C CA . ARG A 1 119 ? -8.697 -14.355 13.537 1.00 94.00 119 ARG A CA 1
ATOM 910 C C . ARG A 1 119 ? -7.759 -14.613 12.357 1.00 94.00 119 ARG A C 1
ATOM 912 O O . ARG A 1 119 ? -7.525 -15.770 12.016 1.00 94.00 119 ARG A O 1
ATOM 919 N N . PHE A 1 120 ? -7.246 -13.559 11.727 1.00 93.31 120 PHE A N 1
ATOM 920 C CA . PHE A 1 120 ? -6.541 -13.642 10.440 1.00 93.31 120 PHE A CA 1
ATOM 921 C C . PHE A 1 120 ? -5.023 -13.483 10.542 1.00 93.31 120 PHE A C 1
ATOM 923 O O . PHE A 1 120 ? -4.317 -13.838 9.604 1.00 93.31 120 PHE A O 1
ATOM 930 N N . ARG A 1 121 ? -4.502 -13.022 11.689 1.00 93.75 121 ARG A N 1
ATOM 931 C CA . ARG A 1 121 ? -3.059 -12.852 11.969 1.00 93.75 121 ARG A CA 1
ATOM 932 C C . ARG A 1 121 ? -2.342 -11.802 11.105 1.00 93.75 121 ARG A C 1
ATOM 934 O O . ARG A 1 121 ? -1.111 -11.773 11.061 1.00 93.75 121 ARG A O 1
ATOM 941 N N . PHE A 1 122 ? -3.097 -10.910 10.474 1.00 93.94 122 PHE A N 1
ATOM 942 C CA . PHE A 1 122 ? -2.608 -9.704 9.805 1.00 93.94 122 PHE A CA 1
ATOM 943 C C . PHE A 1 122 ? -3.657 -8.576 9.908 1.00 93.94 122 PHE A C 1
ATOM 945 O O . PHE A 1 122 ? -4.826 -8.876 10.164 1.00 93.94 122 PHE A O 1
ATOM 952 N N . PRO A 1 123 ? -3.261 -7.302 9.727 1.00 93.81 123 PRO A N 1
ATOM 953 C CA . PRO A 1 123 ? -4.151 -6.141 9.794 1.00 93.81 123 PRO A CA 1
ATOM 954 C C . PRO A 1 123 ? -5.311 -6.192 8.797 1.00 93.81 123 PRO A C 1
ATOM 956 O O . PRO A 1 123 ? -5.208 -6.769 7.712 1.00 93.81 123 PRO A O 1
ATOM 959 N N . PHE A 1 124 ? -6.414 -5.518 9.120 1.00 93.75 124 PHE A N 1
ATOM 960 C CA . PHE A 1 124 ? -7.470 -5.281 8.139 1.00 93.75 124 PHE A CA 1
ATOM 961 C C . PHE A 1 124 ? -7.008 -4.230 7.124 1.00 93.75 124 PHE A C 1
ATOM 963 O O . PHE A 1 124 ? -6.850 -3.055 7.455 1.00 93.75 124 PHE A O 1
ATOM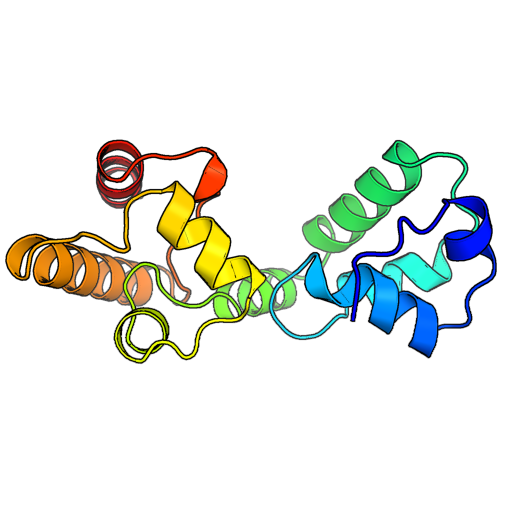 970 N N . VAL A 1 125 ? -6.826 -4.653 5.872 1.00 92.25 125 VAL A N 1
ATOM 971 C CA . VAL A 1 125 ? -6.396 -3.785 4.770 1.00 92.25 125 VAL A CA 1
ATOM 972 C C . VAL A 1 125 ? -7.560 -3.523 3.815 1.00 92.25 125 VAL A C 1
ATOM 974 O O . VAL A 1 125 ? -8.261 -4.439 3.371 1.00 92.25 125 VAL A O 1
ATOM 977 N N . ILE A 1 126 ? -7.760 -2.248 3.483 1.00 90.94 126 ILE A N 1
ATOM 978 C CA . ILE A 1 126 ? -8.741 -1.773 2.505 1.00 90.94 126 ILE A CA 1
ATOM 979 C C . ILE A 1 126 ? -8.210 -0.509 1.823 1.00 90.94 126 ILE A C 1
ATOM 981 O O . ILE A 1 126 ? -7.465 0.259 2.429 1.00 90.94 126 ILE A O 1
ATOM 985 N N . CYS A 1 127 ? -8.626 -0.256 0.580 1.00 89.06 127 CYS A N 1
ATOM 986 C CA . CYS A 1 127 ? -8.315 0.993 -0.111 1.00 89.06 127 CYS A CA 1
ATOM 987 C C . CYS A 1 127 ? -9.065 2.164 0.549 1.00 89.06 127 CYS A C 1
ATOM 989 O O . CYS A 1 127 ? -10.212 2.461 0.207 1.00 89.06 127 CYS A O 1
ATOM 991 N N . ALA A 1 128 ? -8.428 2.828 1.516 1.00 85.50 128 ALA A N 1
ATOM 992 C CA . ALA A 1 128 ? -9.048 3.896 2.299 1.00 85.50 128 ALA A CA 1
ATOM 993 C C . ALA A 1 128 ? -9.494 5.085 1.426 1.00 85.50 128 ALA A C 1
ATOM 995 O O . ALA A 1 128 ? -10.536 5.678 1.673 1.00 85.50 128 ALA A O 1
ATOM 996 N N . ARG A 1 129 ? -8.777 5.394 0.339 1.00 81.44 129 ARG A N 1
ATOM 997 C CA . ARG A 1 129 ? -9.161 6.478 -0.589 1.00 81.44 129 ARG A CA 1
ATOM 998 C C . ARG A 1 129 ? -10.500 6.245 -1.287 1.00 81.44 129 ARG A C 1
ATOM 1000 O O . ARG A 1 129 ? -11.166 7.213 -1.645 1.00 81.44 129 ARG A O 1
ATOM 1007 N N . GLU A 1 130 ? -10.875 4.987 -1.483 1.00 85.56 130 GLU A N 1
ATOM 1008 C CA . GLU A 1 130 ? -12.105 4.590 -2.175 1.00 85.56 130 GLU A CA 1
ATOM 1009 C C . GLU A 1 130 ? -13.243 4.243 -1.211 1.00 85.56 130 GLU A C 1
ATOM 1011 O O . GLU A 1 130 ? -14.357 3.965 -1.646 1.00 85.56 130 GLU A O 1
ATOM 1016 N N . ASN A 1 131 ? -12.991 4.277 0.100 1.00 86.38 131 ASN A N 1
ATOM 1017 C CA . ASN A 1 131 ? -13.961 3.880 1.110 1.00 86.38 131 ASN A CA 1
ATOM 1018 C C . ASN A 1 131 ? -14.190 5.002 2.121 1.00 86.38 131 ASN A C 1
ATOM 1020 O O . ASN A 1 131 ? -13.274 5.708 2.538 1.00 86.38 131 ASN A O 1
ATOM 1024 N N . LYS A 1 132 ? -15.444 5.166 2.540 1.00 87.06 132 LYS A N 1
ATOM 1025 C CA . LYS A 1 132 ? -15.785 6.019 3.681 1.00 87.06 132 LYS A CA 1
ATOM 1026 C C . LYS A 1 132 ? -15.857 5.181 4.944 1.00 87.06 132 LYS A C 1
ATOM 1028 O O . LYS A 1 132 ? -15.967 3.957 4.879 1.00 87.06 132 LYS A O 1
ATOM 1033 N N . LYS A 1 133 ? -15.782 5.852 6.089 1.00 86.69 133 LYS A N 1
ATOM 1034 C CA . LYS A 1 133 ? -15.848 5.252 7.425 1.00 86.69 133 LYS A CA 1
ATOM 1035 C C . LYS A 1 133 ? -16.920 4.162 7.529 1.00 86.69 133 LYS A C 1
ATOM 1037 O O . LYS A 1 133 ? -16.628 3.069 8.002 1.00 86.69 133 LYS A O 1
ATOM 1042 N N . GLU A 1 134 ? -18.124 4.427 7.034 1.00 85.62 134 GLU A N 1
ATOM 1043 C CA . GLU A 1 134 ? -19.258 3.501 7.081 1.00 85.62 134 GLU A CA 1
ATOM 1044 C C . GLU A 1 134 ? -18.981 2.224 6.270 1.00 85.62 134 GLU A C 1
ATOM 1046 O O . GLU A 1 134 ? -19.231 1.117 6.745 1.00 85.62 134 GLU A O 1
ATOM 1051 N N . SER A 1 135 ? -18.396 2.359 5.075 1.00 85.94 135 SER A N 1
ATOM 1052 C CA . SER A 1 135 ? -18.002 1.229 4.223 1.00 85.94 135 SER A CA 1
ATOM 1053 C C . SER A 1 135 ? -16.861 0.416 4.836 1.00 85.94 135 SER A C 1
ATOM 1055 O O . SER A 1 135 ? -16.852 -0.807 4.729 1.00 85.94 135 SER A O 1
ATOM 1057 N N . ILE A 1 136 ? -15.922 1.076 5.521 1.00 87.62 136 ILE A N 1
ATOM 1058 C CA . ILE A 1 136 ? -14.828 0.404 6.235 1.00 87.62 136 ILE A CA 1
ATOM 1059 C C . ILE A 1 136 ? -15.391 -0.426 7.397 1.00 87.62 136 ILE A C 1
ATOM 1061 O O . ILE A 1 136 ? -15.048 -1.600 7.529 1.00 87.62 136 ILE A O 1
ATOM 1065 N N . LEU A 1 137 ? -16.296 0.147 8.199 1.00 87.50 137 LEU A N 1
ATOM 1066 C CA . LEU A 1 137 ? -16.965 -0.562 9.295 1.00 87.50 137 LEU A CA 1
ATOM 1067 C C . LEU A 1 137 ? -17.787 -1.757 8.788 1.00 87.50 137 LEU A C 1
ATOM 1069 O O . LEU A 1 137 ? -17.717 -2.839 9.371 1.00 87.50 137 LEU A O 1
ATOM 1073 N N . ALA A 1 138 ? -18.509 -1.597 7.675 1.00 86.81 138 ALA A N 1
ATOM 1074 C CA . ALA A 1 138 ? -19.202 -2.706 7.019 1.00 86.81 138 ALA A CA 1
ATOM 1075 C C . ALA A 1 138 ? -18.224 -3.789 6.526 1.00 86.81 138 ALA A C 1
ATOM 1077 O O . ALA A 1 138 ? -18.508 -4.980 6.639 1.00 86.81 138 ALA A O 1
ATOM 1078 N N . GLY A 1 139 ? -17.047 -3.389 6.037 1.00 84.31 139 GLY A N 1
ATOM 1079 C CA . GLY A 1 139 ? -15.988 -4.300 5.608 1.00 84.31 139 GLY A CA 1
ATOM 1080 C C . GLY A 1 139 ? -15.467 -5.206 6.727 1.00 84.31 139 GLY A C 1
ATOM 1081 O O . GLY A 1 139 ? -15.219 -6.383 6.469 1.00 84.31 139 GLY A O 1
ATOM 1082 N N . PHE A 1 140 ? -15.361 -4.702 7.963 1.00 85.06 140 PHE A N 1
ATOM 1083 C CA . PHE A 1 140 ? -15.028 -5.533 9.128 1.00 85.06 140 PHE A CA 1
ATOM 1084 C C . PHE A 1 140 ? -16.102 -6.587 9.421 1.00 85.06 140 PHE A C 1
ATOM 1086 O O . PHE A 1 140 ? -15.766 -7.712 9.769 1.00 85.06 140 PHE A O 1
ATOM 1093 N N . ALA A 1 141 ? -17.386 -6.244 9.284 1.00 76.50 141 ALA A N 1
ATOM 1094 C CA . ALA A 1 141 ? -18.489 -7.154 9.606 1.00 76.50 141 ALA A CA 1
ATOM 1095 C C . ALA A 1 141 ? -18.627 -8.326 8.618 1.00 76.50 141 ALA A C 1
ATOM 1097 O O . ALA A 1 141 ? -19.185 -9.365 8.964 1.00 76.50 141 ALA A O 1
ATOM 1098 N N . LEU A 1 142 ? -18.133 -8.159 7.389 1.00 73.38 142 LEU A N 1
ATOM 1099 C CA . LEU A 1 142 ? -18.230 -9.158 6.324 1.00 73.38 142 LEU A CA 1
ATOM 1100 C C . LEU A 1 142 ? -17.089 -10.188 6.324 1.00 73.38 142 LEU A C 1
ATOM 1102 O O . LEU A 1 142 ? -17.117 -11.088 5.483 1.00 73.38 142 LEU A O 1
ATOM 1106 N N . ARG A 1 143 ? -16.077 -10.053 7.192 1.00 67.56 143 ARG A N 1
ATOM 1107 C CA . ARG A 1 143 ? -14.861 -10.881 7.146 1.00 67.56 143 ARG A CA 1
ATOM 1108 C C . ARG A 1 143 ? -14.640 -11.697 8.408 1.00 67.56 143 ARG A C 1
ATOM 1110 O O . ARG A 1 143 ? -14.551 -11.150 9.523 1.00 67.56 143 ARG A O 1
#

pLDDT: mean 89.03, std 10.59, range [35.19, 98.44]

Radius of gyration: 17.1 Å; chains: 1; bounding box: 39×35×44 Å

Foldseek 3Di:
DDPDDDDLVNLQPDDLVVQCVNCVVVAFDDSVLSSQLNVVDDAPDPVSSVVSSVCSQVPDPPVVVQVRQQSDAAQLDPCQVVVNDDPVVVVLSVLQVSNPDDPVLSVVSVVLQVVCCVVPVGGDDDRSNVHHSVRSSVVSVVD